Protein AF-A0A378LGI9-F1 (afdb_monomer_lite)

Radius of gyration: 16.99 Å; chains: 1; bounding box: 46×36×40 Å

Organism: NCBI:txid460

InterPro domains:
  IPR008775 Phytanoyl-CoA dioxygenase-like [PF05721] (29-64)

Sequence (95 aa):
MGSRVNHQLKTRQFEALNDVHIPDFVSENYCYTPLEVKAGDALLFHGNFVHCSPINNSSYSRKALSFQFIETLGVNYPKSNWLQPPNHVYIDLNR

Structure (mmCIF, N/CA/C/O backbone):
data_AF-A0A378LGI9-F1
#
_entry.id   AF-A0A378LGI9-F1
#
loop_
_atom_site.group_PDB
_atom_site.id
_atom_site.type_symbol
_atom_site.label_atom_id
_atom_site.label_alt_id
_atom_site.label_comp_id
_atom_site.label_asym_id
_atom_site.label_entity_id
_atom_site.label_seq_id
_atom_site.pdbx_PDB_ins_code
_atom_site.Cartn_x
_atom_site.Cartn_y
_atom_site.Cartn_z
_atom_site.occupancy
_atom_site.B_iso_or_equiv
_atom_site.auth_seq_id
_atom_site.auth_comp_id
_atom_site.auth_asym_id
_atom_site.auth_atom_id
_atom_site.pdbx_PDB_model_num
ATOM 1 N N . MET A 1 1 ? 5.256 6.180 11.804 1.00 58.91 1 MET A N 1
ATOM 2 C CA . MET A 1 1 ? 6.008 7.259 11.130 1.00 58.91 1 MET A CA 1
ATOM 3 C C . MET A 1 1 ? 5.049 8.404 10.864 1.00 58.91 1 MET A C 1
ATOM 5 O O . MET A 1 1 ? 3.993 8.177 10.288 1.00 58.91 1 MET A O 1
ATOM 9 N N . GLY A 1 2 ? 5.351 9.590 11.372 1.00 59.91 2 GLY A N 1
ATOM 10 C CA . GLY A 1 2 ? 4.560 10.797 11.169 1.00 59.91 2 GLY A CA 1
ATOM 11 C C . GLY A 1 2 ? 5.095 11.489 9.935 1.00 59.91 2 GLY A C 1
ATOM 12 O O . GLY A 1 2 ? 6.304 11.536 9.741 1.00 59.91 2 GLY A O 1
ATOM 13 N N . SER A 1 3 ? 4.220 11.978 9.067 1.00 64.69 3 SER A N 1
ATOM 14 C CA . SER A 1 3 ? 4.650 12.678 7.864 1.00 64.69 3 SER A CA 1
ATOM 15 C C . SER A 1 3 ? 4.171 14.116 7.926 1.00 64.69 3 SER A C 1
ATOM 17 O O . SER A 1 3 ? 2.971 14.364 8.034 1.00 64.69 3 SER A O 1
ATOM 19 N N . ARG A 1 4 ? 5.111 15.058 7.876 1.00 67.31 4 ARG A N 1
ATOM 20 C CA . ARG A 1 4 ? 4.843 16.495 7.868 1.00 67.31 4 ARG A CA 1
ATOM 21 C C . ARG A 1 4 ? 5.301 17.068 6.539 1.00 67.31 4 ARG A C 1
ATOM 23 O O . ARG A 1 4 ? 6.428 16.847 6.105 1.00 67.31 4 ARG A O 1
ATOM 30 N N . VAL A 1 5 ? 4.414 17.790 5.866 1.00 70.88 5 VAL A N 1
ATOM 31 C CA . VAL A 1 5 ? 4.773 18.510 4.644 1.00 70.88 5 VAL A CA 1
ATOM 32 C C . VAL A 1 5 ? 5.348 19.857 5.056 1.00 70.88 5 VAL A C 1
ATOM 34 O O . VAL A 1 5 ? 4.663 20.673 5.667 1.00 70.88 5 VAL A O 1
ATOM 37 N N . ASN A 1 6 ? 6.611 20.099 4.721 1.00 76.38 6 ASN A N 1
ATOM 38 C CA . ASN A 1 6 ? 7.195 21.421 4.832 1.00 76.38 6 ASN A CA 1
ATOM 39 C C . ASN A 1 6 ? 6.722 22.253 3.633 1.00 76.38 6 ASN A C 1
ATOM 41 O O . ASN A 1 6 ? 7.209 22.092 2.514 1.00 76.38 6 ASN A O 1
ATOM 45 N N . HIS A 1 7 ? 5.752 23.138 3.862 1.00 74.88 7 HIS A N 1
ATOM 46 C CA . HIS A 1 7 ? 5.147 23.949 2.803 1.00 74.88 7 HIS A CA 1
ATOM 47 C C . HIS A 1 7 ? 6.111 24.966 2.172 1.00 74.88 7 HIS A C 1
ATOM 49 O O . HIS A 1 7 ? 5.914 25.336 1.017 1.00 74.88 7 HIS A O 1
ATOM 55 N N . GLN A 1 8 ? 7.158 25.391 2.887 1.00 80.75 8 GLN A N 1
ATOM 56 C CA . GLN A 1 8 ? 8.160 26.321 2.356 1.00 80.75 8 GLN A CA 1
ATOM 57 C C . GLN A 1 8 ? 9.141 25.611 1.421 1.00 80.75 8 GLN A C 1
ATOM 59 O O . GLN A 1 8 ? 9.417 26.090 0.325 1.00 80.75 8 GLN A O 1
ATOM 64 N N . LEU A 1 9 ? 9.627 24.439 1.831 1.00 80.81 9 LEU A N 1
ATOM 65 C CA . LEU A 1 9 ? 10.599 23.654 1.068 1.00 80.81 9 LEU A CA 1
ATOM 66 C C . LEU A 1 9 ? 9.944 22.728 0.036 1.00 80.81 9 LEU A C 1
ATOM 68 O O . LEU A 1 9 ? 10.641 22.139 -0.785 1.00 80.81 9 LEU A O 1
ATOM 72 N N . LYS A 1 10 ? 8.614 22.575 0.080 1.00 77.38 10 LYS A N 1
ATOM 73 C CA . LYS A 1 10 ? 7.849 21.584 -0.698 1.00 77.38 10 LYS A CA 1
ATOM 74 C C . LYS A 1 10 ? 8.389 20.158 -0.531 1.00 77.38 10 LYS A C 1
ATOM 76 O O . LYS A 1 10 ? 8.247 19.322 -1.420 1.00 77.38 10 LYS A O 1
ATOM 81 N N . THR A 1 11 ? 8.991 19.873 0.619 1.00 66.00 11 THR A N 1
ATOM 82 C CA . THR A 1 11 ? 9.524 18.557 0.966 1.00 66.00 11 THR A CA 1
ATOM 83 C C . THR A 1 11 ? 8.637 17.890 2.004 1.00 66.00 11 THR A C 1
ATOM 85 O O . THR A 1 11 ? 8.006 18.541 2.838 1.00 66.00 11 THR A O 1
ATOM 88 N N . ARG A 1 12 ? 8.566 16.562 1.951 1.00 66.06 12 ARG A N 1
ATOM 89 C CA . ARG A 1 12 ? 7.887 15.759 2.963 1.00 66.06 12 ARG A CA 1
ATOM 90 C C . ARG A 1 12 ? 8.938 15.276 3.954 1.00 66.06 12 ARG A C 1
ATOM 92 O O . ARG A 1 12 ? 9.854 14.554 3.578 1.00 66.06 12 ARG A O 1
ATOM 99 N N . GLN A 1 13 ? 8.814 15.712 5.197 1.00 70.88 13 GLN A N 1
ATOM 100 C CA . GLN A 1 13 ? 9.641 15.263 6.305 1.00 70.88 13 GLN A CA 1
ATOM 101 C C . GLN A 1 13 ? 8.930 14.116 7.015 1.00 70.88 13 GLN A C 1
ATOM 103 O O . GLN A 1 13 ? 7.700 14.103 7.136 1.00 70.88 13 GLN A O 1
ATOM 108 N N . PHE A 1 14 ? 9.707 13.140 7.463 1.00 69.31 14 PHE A N 1
ATOM 109 C CA . PHE A 1 14 ? 9.195 12.009 8.211 1.00 69.31 14 PHE A CA 1
ATOM 110 C C . PHE A 1 14 ? 9.838 11.984 9.589 1.00 69.31 14 PHE A C 1
ATOM 112 O O . PHE A 1 14 ? 11.056 12.059 9.711 1.00 69.31 14 PHE A O 1
ATOM 119 N N . GLU A 1 15 ? 9.005 11.873 10.613 1.00 68.38 15 GLU A N 1
ATOM 120 C CA . GLU A 1 15 ? 9.428 11.739 12.000 1.00 68.38 15 GLU A CA 1
ATOM 121 C C . GLU A 1 15 ? 9.134 10.306 12.454 1.00 68.38 15 GLU A C 1
ATOM 123 O O . GLU A 1 15 ? 8.044 9.755 12.219 1.00 68.38 15 GLU A O 1
ATOM 128 N N . ALA A 1 16 ? 10.115 9.676 13.096 1.00 67.44 16 ALA A N 1
ATOM 129 C CA . ALA A 1 16 ? 9.878 8.441 13.822 1.00 67.44 16 ALA A CA 1
ATOM 130 C C . ALA A 1 16 ? 8.913 8.758 14.971 1.00 67.44 16 ALA A C 1
ATOM 132 O O . ALA A 1 16 ? 9.196 9.600 15.814 1.00 67.44 16 ALA A O 1
ATOM 133 N N . LEU A 1 17 ? 7.735 8.129 14.957 1.00 67.62 17 LEU A N 1
ATOM 134 C CA . LEU A 1 17 ? 6.747 8.307 16.029 1.00 67.62 17 LEU A CA 1
ATOM 135 C C . LEU A 1 17 ? 6.964 7.318 17.174 1.00 67.62 17 LEU A C 1
ATOM 137 O O . LEU A 1 17 ? 6.538 7.595 18.285 1.00 67.62 17 LEU A O 1
ATOM 141 N N . ASN A 1 18 ? 7.611 6.188 16.882 1.00 71.88 18 ASN A N 1
ATOM 142 C CA . ASN A 1 18 ? 7.839 5.072 17.793 1.00 71.88 18 ASN A CA 1
ATOM 143 C C . ASN A 1 18 ? 9.247 4.510 17.540 1.00 71.88 18 ASN A C 1
ATOM 145 O O . ASN A 1 18 ? 9.779 4.691 16.441 1.00 71.88 18 ASN A O 1
ATOM 149 N N . ASP A 1 19 ? 9.762 3.713 18.476 1.00 79.44 19 ASP A N 1
ATOM 150 C CA . ASP A 1 19 ? 11.062 3.017 18.392 1.00 79.44 19 ASP A CA 1
ATOM 151 C C . ASP A 1 19 ? 11.078 1.827 17.407 1.00 79.44 19 ASP A C 1
ATOM 153 O O . ASP A 1 19 ? 11.897 0.914 17.505 1.00 79.44 19 ASP A O 1
ATOM 157 N N . VAL A 1 20 ? 10.145 1.799 16.451 1.00 80.56 20 VAL A N 1
ATOM 158 C CA . VAL A 1 20 ? 10.073 0.742 15.439 1.00 80.56 20 VAL A CA 1
ATOM 159 C C . VAL A 1 20 ? 11.127 1.015 14.374 1.00 80.56 20 VAL A C 1
ATOM 161 O O . VAL A 1 20 ? 11.018 1.984 13.621 1.00 80.56 20 VAL A O 1
ATOM 164 N N . HIS A 1 21 ? 12.120 0.133 14.286 1.00 85.31 21 HIS A N 1
ATOM 165 C CA . HIS A 1 21 ? 13.074 0.131 13.186 1.00 85.31 21 HIS A CA 1
ATOM 166 C C . HIS A 1 21 ? 12.381 -0.318 11.890 1.00 85.31 21 HIS A C 1
ATOM 168 O O . HIS A 1 21 ? 11.816 -1.410 11.818 1.00 85.31 21 HIS A O 1
ATOM 174 N N . ILE A 1 22 ? 12.411 0.548 10.876 1.00 85.38 22 ILE A N 1
ATOM 175 C CA . ILE A 1 22 ? 11.924 0.266 9.523 1.00 85.38 22 ILE A CA 1
ATOM 176 C C . ILE A 1 22 ? 13.165 0.177 8.628 1.00 85.38 22 ILE A C 1
ATOM 178 O O . ILE A 1 22 ? 13.862 1.190 8.532 1.00 85.38 22 ILE A O 1
ATOM 182 N N . PRO A 1 23 ? 13.443 -0.976 7.989 1.00 88.75 23 PRO A N 1
ATOM 183 C CA . PRO A 1 23 ? 14.637 -1.137 7.162 1.00 88.75 23 PRO A CA 1
ATOM 184 C C . PRO A 1 23 ? 14.650 -0.144 5.997 1.00 88.75 23 PRO A C 1
ATOM 186 O O . PRO A 1 23 ? 13.627 0.040 5.327 1.00 88.75 23 PRO A O 1
ATOM 189 N N . ASP A 1 24 ? 15.786 0.487 5.722 1.00 87.38 24 ASP A N 1
ATOM 190 C CA . ASP A 1 24 ? 15.895 1.396 4.582 1.00 87.38 24 ASP A CA 1
ATOM 191 C C . ASP A 1 24 ? 15.834 0.611 3.265 1.00 87.38 24 ASP A C 1
ATOM 193 O O . ASP A 1 24 ? 16.547 -0.369 3.065 1.00 87.38 24 ASP A O 1
ATOM 197 N N . PHE A 1 25 ? 14.980 1.030 2.332 1.00 86.94 25 PHE A N 1
ATOM 198 C CA . PHE A 1 25 ? 14.806 0.273 1.093 1.00 86.94 25 PHE A CA 1
ATOM 199 C C . PHE A 1 25 ? 16.063 0.270 0.207 1.00 86.94 25 PHE A C 1
ATOM 201 O O . PHE A 1 25 ? 16.251 -0.665 -0.564 1.00 86.94 25 PHE A O 1
ATOM 208 N N . VAL A 1 26 ? 16.920 1.293 0.267 1.00 88.00 26 VAL A N 1
ATOM 209 C CA . VAL A 1 26 ? 18.112 1.386 -0.588 1.00 88.00 26 VAL A CA 1
ATOM 210 C C . VAL A 1 26 ? 19.245 0.531 -0.026 1.00 88.00 26 VAL A C 1
ATOM 212 O O . VAL A 1 26 ? 19.847 -0.235 -0.777 1.00 88.00 26 VAL A O 1
ATOM 215 N N . SER A 1 27 ? 19.532 0.631 1.275 1.00 93.44 27 SER A N 1
ATOM 216 C CA . SER A 1 27 ? 20.631 -0.114 1.908 1.00 93.44 27 SER A CA 1
ATOM 217 C C . SER A 1 27 ? 20.241 -1.498 2.429 1.00 93.44 27 SER A C 1
ATOM 219 O O . SER A 1 27 ? 21.105 -2.360 2.565 1.00 93.44 27 SER A O 1
ATOM 221 N N . GLU A 1 28 ? 18.959 -1.732 2.714 1.00 93.44 28 GLU A N 1
ATOM 222 C CA . GLU A 1 28 ? 18.452 -2.941 3.378 1.00 93.44 28 GLU A CA 1
ATOM 223 C C . GLU A 1 28 ? 17.333 -3.623 2.578 1.00 93.44 28 GLU A C 1
ATOM 225 O O . GLU A 1 28 ? 16.420 -4.235 3.136 1.00 93.44 28 GLU A O 1
ATOM 230 N N . ASN A 1 29 ? 17.401 -3.562 1.242 1.00 91.75 29 ASN A N 1
ATOM 231 C CA . ASN A 1 29 ? 16.410 -4.201 0.367 1.00 91.75 29 ASN A CA 1
ATOM 232 C C . ASN A 1 29 ? 16.246 -5.714 0.617 1.00 91.75 29 ASN A C 1
ATOM 234 O O . ASN A 1 29 ? 15.178 -6.261 0.357 1.00 91.75 29 ASN A O 1
ATOM 238 N N . TYR A 1 30 ? 17.270 -6.376 1.162 1.00 94.25 30 TYR A N 1
ATOM 239 C CA . TYR A 1 30 ? 17.281 -7.802 1.477 1.00 94.25 30 TYR A CA 1
ATOM 240 C C . TYR A 1 30 ? 16.292 -8.175 2.592 1.00 94.25 30 TYR A C 1
ATOM 242 O O . TYR A 1 30 ? 15.924 -9.340 2.717 1.00 94.25 30 TYR A O 1
ATOM 250 N N . CYS A 1 31 ? 15.824 -7.196 3.375 1.00 94.06 31 CYS A N 1
ATOM 251 C CA . CYS A 1 31 ? 14.758 -7.370 4.361 1.00 94.06 31 CYS A CA 1
ATOM 252 C C . CYS A 1 31 ? 13.358 -7.447 3.725 1.00 94.06 31 CYS A C 1
ATOM 254 O O . CYS A 1 31 ? 12.381 -7.710 4.427 1.00 94.06 31 CYS A O 1
ATOM 256 N N . TYR A 1 32 ? 13.235 -7.204 2.417 1.00 94.00 32 TYR A N 1
ATOM 257 C CA . TYR A 1 32 ? 11.962 -7.127 1.707 1.00 94.00 32 TYR A CA 1
ATOM 258 C C . TYR A 1 32 ? 11.801 -8.267 0.698 1.00 94.00 32 TYR A C 1
ATOM 260 O O . TYR A 1 32 ? 12.734 -8.654 0.002 1.00 94.00 32 TYR A O 1
ATOM 268 N N . THR A 1 33 ? 10.572 -8.774 0.576 1.00 95.38 33 THR A N 1
ATOM 269 C CA . THR A 1 33 ? 10.188 -9.748 -0.457 1.00 95.38 33 THR A CA 1
ATOM 270 C C . THR A 1 33 ? 9.244 -9.085 -1.466 1.00 95.38 33 THR A C 1
ATOM 272 O O . THR A 1 33 ? 8.216 -8.545 -1.048 1.00 95.38 33 THR A O 1
ATOM 275 N N . PRO A 1 34 ? 9.553 -9.100 -2.778 1.00 94.81 34 PRO A N 1
ATOM 276 C CA . PRO A 1 34 ? 8.657 -8.572 -3.804 1.00 94.81 34 PRO A CA 1
ATOM 277 C C . PRO A 1 34 ? 7.340 -9.355 -3.880 1.00 94.81 34 PRO A C 1
ATOM 279 O O . PRO A 1 34 ? 7.342 -10.583 -3.901 1.00 94.81 34 PRO A O 1
ATOM 282 N N . LEU A 1 35 ? 6.219 -8.635 -3.973 1.00 94.88 35 LEU A N 1
ATOM 283 C CA . LEU A 1 35 ? 4.886 -9.208 -4.183 1.00 94.88 35 LEU A CA 1
ATOM 284 C C . LEU A 1 35 ? 4.370 -8.799 -5.567 1.00 94.88 35 LEU A C 1
ATOM 286 O O . LEU A 1 35 ? 3.730 -7.758 -5.724 1.00 94.88 35 LEU A O 1
ATOM 290 N N . GLU A 1 36 ? 4.699 -9.595 -6.581 1.00 94.62 36 GLU A N 1
ATOM 291 C CA . GLU A 1 36 ? 4.245 -9.373 -7.955 1.00 94.62 36 GLU A CA 1
ATOM 292 C C . GLU A 1 36 ? 2.835 -9.925 -8.163 1.00 94.62 36 GLU A C 1
ATOM 294 O O . GLU A 1 36 ? 2.510 -11.029 -7.730 1.00 94.62 36 GLU A O 1
ATOM 299 N N . VAL A 1 37 ? 1.995 -9.145 -8.839 1.00 95.62 37 VAL A N 1
ATOM 300 C CA . VAL A 1 37 ? 0.581 -9.460 -9.058 1.00 95.62 37 VAL A CA 1
ATOM 301 C C . VAL A 1 37 ? 0.149 -9.063 -10.464 1.00 95.62 37 VAL A C 1
ATOM 303 O O . VAL A 1 37 ? 0.765 -8.199 -11.098 1.00 95.62 37 VAL A O 1
ATOM 306 N N . LYS A 1 38 ? -0.923 -9.678 -10.962 1.00 96.31 38 LYS A N 1
ATOM 307 C CA . LYS A 1 38 ? -1.545 -9.327 -12.241 1.00 96.31 38 LYS A CA 1
ATOM 308 C C . LYS A 1 38 ? -2.670 -8.312 -12.039 1.00 96.31 38 LYS A C 1
ATOM 310 O O . LYS A 1 38 ? -3.173 -8.100 -10.939 1.00 96.31 38 LYS A O 1
ATOM 315 N N . ALA A 1 39 ? -3.080 -7.665 -13.129 1.00 95.69 39 ALA A N 1
ATOM 316 C CA . ALA A 1 39 ? -4.241 -6.784 -13.101 1.00 95.69 39 ALA A CA 1
ATOM 317 C C . ALA A 1 39 ? -5.496 -7.574 -12.687 1.00 95.69 39 ALA A C 1
ATOM 319 O O . ALA A 1 39 ? -5.827 -8.573 -13.320 1.00 95.69 39 ALA A O 1
ATOM 320 N N . GLY A 1 40 ? -6.181 -7.100 -11.645 1.00 96.06 40 GLY A N 1
ATOM 321 C CA . GLY A 1 40 ? -7.358 -7.754 -11.064 1.00 96.06 40 GLY A CA 1
ATOM 322 C C . GLY A 1 40 ? -7.080 -8.503 -9.759 1.00 96.06 40 GLY A C 1
ATOM 323 O O . GLY A 1 40 ? -8.020 -8.739 -9.005 1.00 96.06 40 GLY A O 1
ATOM 324 N N . ASP A 1 41 ? -5.818 -8.805 -9.452 1.00 97.12 41 ASP A N 1
ATOM 325 C CA . ASP A 1 41 ? -5.443 -9.383 -8.162 1.00 97.12 41 ASP A CA 1
ATOM 326 C C . ASP A 1 41 ? -5.547 -8.336 -7.041 1.00 97.12 41 ASP A C 1
ATOM 328 O O . ASP A 1 41 ? -5.400 -7.128 -7.262 1.00 97.12 41 ASP A O 1
ATOM 332 N N . ALA A 1 42 ? -5.757 -8.811 -5.813 1.00 95.69 42 ALA A N 1
ATOM 333 C CA . ALA A 1 42 ? -5.816 -7.981 -4.618 1.00 95.69 42 ALA A CA 1
ATOM 334 C C . ALA A 1 42 ? -4.819 -8.471 -3.563 1.00 95.69 42 ALA A C 1
ATOM 336 O O . ALA A 1 42 ? -4.665 -9.670 -3.339 1.00 95.69 42 ALA A O 1
ATOM 337 N N . LEU A 1 43 ? -4.177 -7.521 -2.885 1.00 95.19 43 LEU A N 1
ATOM 338 C CA . LEU A 1 43 ? -3.342 -7.775 -1.715 1.00 95.19 43 LEU A CA 1
ATOM 339 C C . LEU A 1 43 ? -4.061 -7.248 -0.476 1.00 95.19 43 LEU A C 1
ATOM 341 O O . LEU A 1 43 ? -4.544 -6.115 -0.474 1.00 95.19 43 LEU A O 1
ATOM 345 N N . LEU A 1 44 ? -4.110 -8.063 0.577 1.00 95.44 44 LEU A N 1
ATOM 346 C CA . LEU A 1 44 ? -4.654 -7.675 1.873 1.00 95.44 44 LEU A CA 1
ATOM 347 C C . LEU A 1 44 ? -3.523 -7.622 2.896 1.00 95.44 44 LEU A C 1
ATOM 349 O O . LEU A 1 44 ? -2.838 -8.616 3.131 1.00 95.44 44 LEU A O 1
ATOM 353 N N . PHE A 1 45 ? -3.344 -6.457 3.511 1.00 95.19 45 PHE A N 1
ATOM 354 C CA . PHE A 1 45 ? -2.316 -6.233 4.518 1.00 95.19 45 PHE A CA 1
ATOM 355 C C . PHE A 1 45 ? -2.937 -5.989 5.886 1.00 95.19 45 PHE A C 1
ATOM 357 O O . PHE A 1 45 ? -3.929 -5.273 6.020 1.00 95.19 45 PHE A O 1
ATOM 364 N N . HIS A 1 46 ? -2.305 -6.545 6.918 1.00 93.38 46 HIS A N 1
ATOM 365 C CA . HIS A 1 46 ? -2.574 -6.141 8.291 1.00 93.38 46 HIS A CA 1
ATOM 366 C C . HIS A 1 46 ? -2.117 -4.686 8.509 1.00 93.38 46 HIS A C 1
ATOM 368 O O . HIS A 1 46 ? -1.118 -4.262 7.928 1.00 93.38 46 HIS A O 1
ATOM 374 N N . GLY A 1 47 ? -2.788 -3.927 9.384 1.00 88.81 47 GLY A N 1
ATOM 375 C CA . GLY A 1 47 ? -2.501 -2.497 9.600 1.00 88.81 47 GLY A CA 1
ATOM 376 C C . GLY A 1 47 ? -1.068 -2.180 10.058 1.00 88.81 47 GLY A C 1
ATOM 377 O O . GLY A 1 47 ? -0.570 -1.086 9.811 1.00 88.81 47 GLY A O 1
ATOM 378 N N . ASN A 1 48 ? -0.387 -3.158 10.661 1.00 87.94 48 ASN A N 1
ATOM 379 C CA . ASN A 1 48 ? 1.008 -3.045 11.109 1.00 87.94 48 ASN A CA 1
ATOM 380 C C . ASN A 1 48 ? 2.019 -3.698 10.149 1.00 87.94 48 ASN A C 1
ATOM 382 O O . ASN A 1 48 ? 3.193 -3.819 10.491 1.00 87.94 48 ASN A O 1
ATOM 386 N N . PHE A 1 49 ? 1.584 -4.180 8.984 1.00 90.62 49 PHE A N 1
ATOM 387 C CA . PHE A 1 49 ? 2.475 -4.820 8.022 1.00 90.62 49 PHE A CA 1
ATOM 388 C C . PHE A 1 49 ? 3.399 -3.779 7.379 1.00 90.62 49 PHE A C 1
ATOM 390 O O . PHE A 1 49 ? 2.932 -2.829 6.744 1.00 90.62 49 PHE A O 1
ATOM 397 N N . VAL A 1 50 ? 4.713 -3.954 7.534 1.00 89.31 50 VAL A N 1
ATOM 398 C CA . VAL A 1 50 ? 5.712 -3.071 6.922 1.00 89.31 50 VAL A CA 1
ATOM 399 C C . VAL A 1 50 ? 5.762 -3.355 5.425 1.00 89.31 50 VAL A C 1
ATOM 401 O O . VAL A 1 50 ? 6.062 -4.466 5.001 1.00 89.31 50 VAL A O 1
ATOM 404 N N . HIS A 1 51 ? 5.461 -2.340 4.622 1.00 91.31 51 HIS A N 1
ATOM 405 C CA . HIS A 1 51 ? 5.462 -2.434 3.170 1.00 91.31 51 HIS A CA 1
ATOM 406 C C . HIS A 1 51 ? 5.969 -1.132 2.557 1.00 91.31 51 HIS A C 1
ATOM 408 O O . HIS A 1 51 ? 5.823 -0.049 3.125 1.00 91.31 51 HIS A O 1
ATOM 414 N N . CYS A 1 52 ? 6.553 -1.238 1.370 1.00 90.69 52 CYS A N 1
ATOM 415 C CA . CYS A 1 52 ? 6.967 -0.096 0.573 1.00 90.69 52 CYS A CA 1
ATOM 416 C C . CYS A 1 52 ? 6.794 -0.413 -0.915 1.00 90.69 52 CYS A C 1
ATOM 418 O O . CYS A 1 52 ? 6.620 -1.566 -1.311 1.00 90.69 52 CYS A O 1
ATOM 420 N N . SER A 1 53 ? 6.826 0.625 -1.748 1.00 91.44 53 SER A N 1
ATOM 421 C CA . SER A 1 53 ? 6.826 0.461 -3.197 1.00 91.44 53 SER A CA 1
ATOM 422 C C . SER A 1 53 ? 7.955 1.301 -3.795 1.00 91.44 53 SER A C 1
ATOM 424 O O . SER A 1 53 ? 7.917 2.526 -3.633 1.00 91.44 53 SER A O 1
ATOM 426 N N . PRO A 1 54 ? 8.933 0.699 -4.491 1.00 90.00 54 PRO A N 1
ATOM 427 C CA . PRO A 1 54 ? 10.001 1.456 -5.125 1.00 90.00 54 PRO A CA 1
ATOM 428 C C . PRO A 1 54 ? 9.479 2.332 -6.261 1.00 90.00 54 PRO A C 1
ATOM 430 O O . PRO A 1 54 ? 8.371 2.124 -6.787 1.00 90.00 54 PRO A O 1
ATOM 433 N N . ILE A 1 55 ? 10.324 3.291 -6.649 1.00 90.19 55 ILE A N 1
ATOM 434 C CA . ILE A 1 55 ? 10.115 4.132 -7.824 1.00 90.19 55 ILE A CA 1
ATOM 435 C C . ILE A 1 55 ? 9.900 3.261 -9.066 1.00 90.19 55 ILE A C 1
ATOM 437 O O . ILE A 1 55 ? 10.577 2.255 -9.281 1.00 90.19 55 ILE A O 1
ATOM 441 N N . ASN A 1 56 ? 8.914 3.635 -9.875 1.00 93.62 56 ASN A N 1
ATOM 442 C CA . ASN A 1 56 ? 8.647 2.963 -11.135 1.00 93.62 56 ASN A CA 1
ATOM 443 C C . ASN A 1 56 ? 9.574 3.528 -12.218 1.00 93.62 56 ASN A C 1
ATOM 445 O O . ASN A 1 56 ? 9.361 4.645 -12.677 1.00 93.62 56 ASN A O 1
ATOM 449 N N . ASN A 1 57 ? 10.571 2.741 -12.623 1.00 93.94 57 ASN A N 1
ATOM 450 C CA . ASN A 1 57 ? 11.528 3.104 -13.676 1.00 93.94 57 ASN A CA 1
ATOM 451 C C . ASN A 1 57 ? 11.080 2.669 -15.084 1.00 93.94 57 ASN A C 1
ATOM 453 O O . ASN A 1 57 ? 11.829 2.830 -16.044 1.00 93.94 57 ASN A O 1
ATOM 457 N N . SER A 1 58 ? 9.891 2.074 -15.219 1.00 95.19 58 SER A N 1
ATOM 458 C CA . SER A 1 58 ? 9.356 1.664 -16.519 1.00 95.19 58 SER A CA 1
ATOM 459 C C . SER A 1 58 ? 8.617 2.806 -17.224 1.00 95.19 58 SER A C 1
ATOM 461 O O . SER A 1 58 ? 8.222 3.795 -16.607 1.00 95.19 58 SER A O 1
ATOM 463 N N . SER A 1 59 ? 8.365 2.640 -18.523 1.00 97.00 59 SER A N 1
ATOM 464 C CA . SER A 1 59 ? 7.521 3.543 -19.315 1.00 97.00 59 SER A CA 1
ATOM 465 C C . SER A 1 59 ? 6.014 3.325 -19.109 1.00 97.00 59 SER A C 1
ATOM 467 O O . SER A 1 59 ? 5.208 4.068 -19.669 1.00 97.00 59 SER A O 1
ATOM 469 N N . TYR A 1 60 ? 5.612 2.326 -18.316 1.00 95.88 60 TYR A N 1
ATOM 470 C CA . TYR A 1 60 ? 4.213 1.955 -18.106 1.00 95.88 60 TYR A CA 1
ATOM 471 C C . TYR A 1 60 ? 3.714 2.391 -16.727 1.00 95.88 60 TYR A C 1
ATOM 473 O O . TYR A 1 60 ? 4.424 2.313 -15.727 1.00 95.88 60 TYR A O 1
ATOM 481 N N . SER A 1 61 ? 2.452 2.815 -16.639 1.00 94.56 61 SER A N 1
ATOM 482 C CA . SER A 1 61 ? 1.834 3.173 -15.357 1.00 94.56 61 SER A CA 1
ATOM 483 C C . SER A 1 61 ? 1.523 1.935 -14.506 1.00 94.56 61 SER A C 1
ATOM 485 O O . SER A 1 61 ? 0.874 1.013 -14.997 1.00 94.56 61 SER A O 1
ATOM 487 N N . ARG A 1 62 ? 1.857 1.963 -13.210 1.00 94.19 62 ARG A N 1
ATOM 488 C CA . ARG A 1 62 ? 1.454 0.953 -12.211 1.00 94.19 62 ARG A CA 1
ATOM 489 C C . ARG A 1 62 ? 0.238 1.448 -11.418 1.00 94.19 62 ARG A C 1
ATOM 491 O O . ARG A 1 62 ? 0.379 1.942 -10.303 1.00 94.19 62 ARG A O 1
ATOM 498 N N . LYS A 1 63 ? -0.947 1.401 -12.035 1.00 95.12 63 LYS A N 1
ATOM 499 C CA . LYS A 1 63 ? -2.205 1.857 -11.415 1.00 95.12 63 LYS A CA 1
ATOM 500 C C . LYS A 1 63 ? -2.672 0.848 -10.364 1.00 95.12 63 LYS A C 1
ATOM 502 O O . LYS A 1 63 ? -2.661 -0.349 -10.630 1.00 95.12 63 LYS A O 1
ATOM 507 N N . ALA A 1 64 ? -3.111 1.338 -9.210 1.00 95.00 64 ALA A N 1
ATOM 508 C CA . ALA A 1 64 ? -3.673 0.528 -8.135 1.00 95.00 64 ALA A CA 1
ATOM 509 C C . ALA A 1 64 ? -4.799 1.298 -7.436 1.00 95.00 64 ALA A C 1
ATOM 511 O O . ALA A 1 64 ? -4.781 2.530 -7.404 1.00 95.00 64 ALA A O 1
ATOM 512 N N . LEU A 1 65 ? -5.757 0.563 -6.874 1.00 95.00 65 LEU A N 1
ATOM 513 C CA . LEU A 1 65 ? -6.810 1.095 -6.014 1.00 95.00 65 LEU A CA 1
ATOM 514 C C . LEU A 1 65 ? -6.595 0.539 -4.608 1.00 95.00 65 LEU A C 1
ATOM 516 O O . LEU A 1 65 ? -6.416 -0.667 -4.452 1.00 95.00 65 LEU A O 1
ATOM 520 N N . SER A 1 66 ? -6.583 1.408 -3.600 1.00 93.19 66 SER A N 1
ATOM 521 C CA . SER A 1 66 ? -6.407 1.004 -2.207 1.00 93.19 66 SER A CA 1
ATOM 522 C C . SER A 1 66 ? -7.608 1.422 -1.371 1.00 93.19 66 SER A C 1
ATOM 524 O O . SER A 1 66 ? -8.102 2.543 -1.470 1.00 93.19 66 SER A O 1
ATOM 526 N N . PHE A 1 67 ? -8.051 0.503 -0.520 1.00 91.50 67 PHE A N 1
ATOM 527 C CA . PHE A 1 67 ? -9.066 0.744 0.494 1.00 91.50 67 PHE A CA 1
ATOM 528 C C . PHE A 1 67 ? -8.447 0.498 1.865 1.00 91.50 67 PHE A C 1
ATOM 530 O O . PHE A 1 67 ? -7.592 -0.377 2.020 1.00 91.50 67 PHE A O 1
ATOM 537 N N . GLN A 1 68 ? -8.848 1.288 2.854 1.00 89.69 68 GLN A N 1
ATOM 538 C CA . GLN A 1 68 ? -8.462 1.084 4.243 1.00 89.69 68 GLN A CA 1
ATOM 539 C C . GLN A 1 68 ? -9.729 0.811 5.037 1.00 89.69 68 GLN A C 1
ATOM 541 O O . GLN A 1 68 ? -10.638 1.639 5.066 1.00 89.69 68 GLN A O 1
ATOM 546 N N . PHE A 1 69 ? -9.776 -0.356 5.668 1.00 88.56 69 PHE A N 1
ATOM 547 C CA . PHE A 1 69 ? -10.884 -0.768 6.518 1.00 88.56 69 PHE A CA 1
ATOM 548 C C . PHE A 1 69 ? -10.474 -0.604 7.975 1.00 88.56 69 PHE A C 1
ATOM 550 O O . PHE A 1 69 ? -9.350 -0.941 8.353 1.00 88.56 69 PHE A O 1
ATOM 557 N N . ILE A 1 70 ? -11.383 -0.066 8.780 1.00 86.56 70 ILE A N 1
ATOM 558 C CA . ILE A 1 70 ? -11.214 0.072 10.223 1.00 86.56 70 ILE A CA 1
ATOM 559 C C . ILE A 1 70 ? -12.415 -0.565 10.910 1.00 86.56 70 ILE A C 1
ATOM 561 O O . ILE A 1 70 ? -13.542 -0.426 10.439 1.00 86.56 70 ILE A O 1
ATOM 565 N N . GLU A 1 71 ? -12.172 -1.252 12.023 1.00 86.00 71 GLU A N 1
ATOM 566 C CA . GLU A 1 71 ? -13.251 -1.612 12.938 1.00 86.00 71 GLU A CA 1
ATOM 567 C C . GLU A 1 71 ? -13.794 -0.327 13.575 1.00 86.00 71 GLU A C 1
ATOM 569 O O . GLU A 1 71 ? -13.041 0.614 13.842 1.00 86.00 71 GLU A O 1
ATOM 574 N N . THR A 1 72 ? -15.103 -0.275 13.793 1.00 82.44 72 THR A N 1
ATOM 575 C CA . THR A 1 72 ? -15.785 0.856 14.439 1.00 82.44 72 THR A CA 1
ATOM 576 C C . THR A 1 72 ? -16.652 0.419 15.616 1.00 82.44 72 THR A C 1
ATOM 578 O O . THR A 1 72 ? -16.967 1.234 16.483 1.00 82.44 72 THR A O 1
ATOM 581 N N . LEU A 1 73 ? -16.993 -0.867 15.708 1.00 85.69 73 LEU A N 1
ATOM 582 C CA . LEU A 1 73 ? -17.753 -1.432 16.805 1.00 85.69 73 LEU A CA 1
ATOM 583 C C . LEU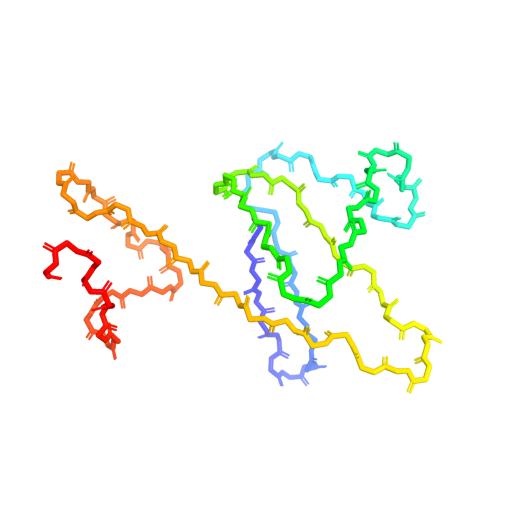 A 1 73 ? -16.850 -1.669 18.018 1.00 85.69 73 LEU A C 1
ATOM 585 O O . LEU A 1 73 ? -15.919 -2.468 17.986 1.00 85.69 73 LEU A O 1
ATOM 589 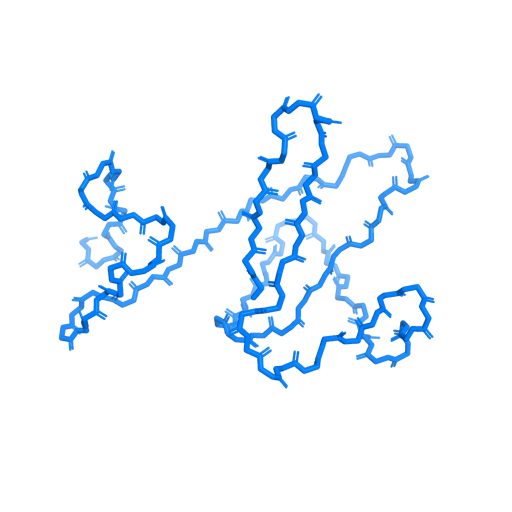N N . GLY A 1 74 ? -17.151 -0.980 19.120 1.00 85.94 74 GLY A N 1
ATOM 590 C CA . GLY A 1 74 ? -16.485 -1.209 20.406 1.00 85.94 74 GLY A CA 1
ATOM 591 C C . GLY A 1 74 ? -15.019 -0.770 20.460 1.00 85.94 74 GLY A C 1
ATOM 592 O O . GLY A 1 74 ? -14.314 -1.132 21.401 1.00 85.94 74 GLY A O 1
ATOM 593 N N . VAL A 1 75 ? -14.552 0.017 19.487 1.00 87.06 75 VAL A N 1
ATOM 594 C CA . VAL A 1 75 ? -13.167 0.497 19.428 1.00 87.06 75 VAL A CA 1
ATOM 595 C C . VAL A 1 75 ? -13.088 2.017 19.516 1.00 87.06 75 VAL A C 1
ATOM 597 O O . VAL A 1 75 ? -13.877 2.749 18.921 1.00 87.06 75 VAL A O 1
ATOM 600 N N . ASN A 1 76 ? -12.095 2.506 20.259 1.00 87.75 76 ASN A N 1
ATOM 601 C CA . ASN A 1 76 ? -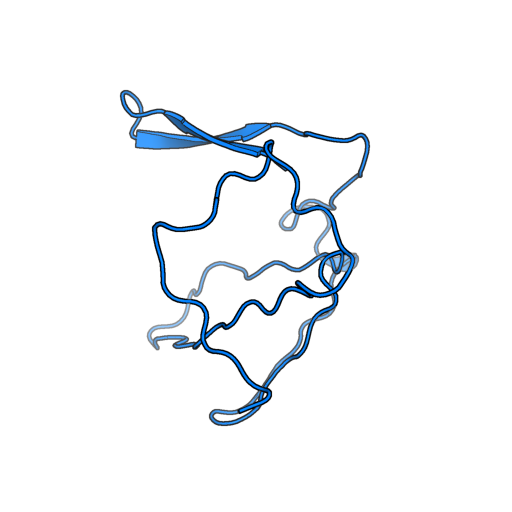11.821 3.933 20.378 1.00 87.75 76 ASN A CA 1
ATOM 602 C C . ASN A 1 76 ? -10.854 4.360 19.275 1.00 87.75 76 ASN A C 1
ATOM 604 O O . ASN A 1 76 ? -9.661 4.065 19.347 1.00 87.75 76 ASN A O 1
ATOM 608 N N . TYR A 1 77 ? -11.357 5.078 18.271 1.00 85.75 77 TYR A N 1
ATOM 609 C CA . TYR A 1 77 ? -10.514 5.633 17.218 1.00 85.75 77 TYR A CA 1
ATOM 610 C C . TYR A 1 77 ? -9.618 6.760 17.782 1.00 85.75 77 TYR A C 1
ATOM 612 O O . TYR A 1 77 ? -10.144 7.747 18.310 1.00 85.75 77 TYR A O 1
ATOM 620 N N . PRO A 1 78 ? -8.275 6.647 17.718 1.00 86.31 78 PRO A N 1
ATOM 621 C CA . PRO A 1 78 ? -7.384 7.618 18.3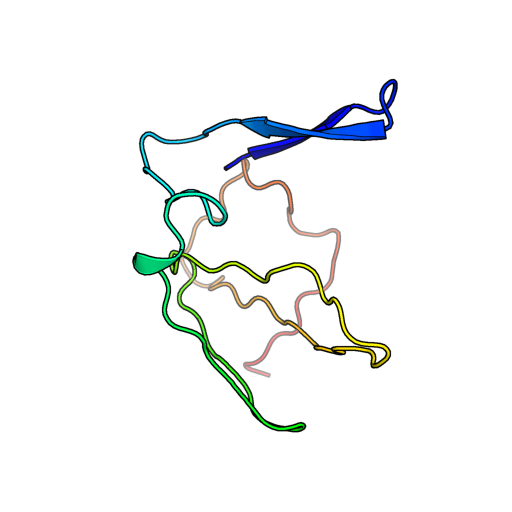48 1.00 86.31 78 PRO A CA 1
ATOM 622 C C . PRO A 1 78 ? -7.544 9.036 17.790 1.00 86.31 78 PRO A C 1
ATOM 624 O O . PRO A 1 78 ? -7.421 9.262 16.587 1.00 86.31 78 PRO A O 1
ATOM 627 N N . LYS A 1 79 ? -7.712 10.026 18.677 1.00 86.06 79 LYS A N 1
ATOM 628 C CA . LYS A 1 79 ? -7.771 11.460 18.312 1.00 86.06 79 LYS A CA 1
ATOM 629 C C . LYS A 1 79 ? -6.463 11.994 17.714 1.00 86.06 79 LYS A C 1
ATOM 631 O O . LYS A 1 79 ? -6.450 13.056 17.106 1.00 86.06 79 LYS A O 1
ATOM 636 N N . SER A 1 80 ? -5.364 11.271 17.915 1.00 83.00 80 SER A N 1
ATOM 637 C CA . SER A 1 80 ? -4.050 11.572 17.345 1.00 83.00 80 SER A CA 1
ATOM 638 C C . SER A 1 80 ? -3.920 11.167 15.875 1.00 83.00 80 SER A C 1
ATOM 640 O O . SER A 1 80 ? -2.964 11.585 15.221 1.00 83.00 80 SER A O 1
ATOM 642 N N . ASN A 1 81 ? -4.847 10.363 15.340 1.00 83.25 81 ASN A N 1
ATOM 643 C CA . ASN A 1 81 ? -4.824 9.998 13.930 1.00 83.25 81 ASN A CA 1
ATOM 644 C C . ASN A 1 81 ? -5.069 11.233 13.060 1.00 83.25 81 ASN A C 1
ATOM 646 O O . ASN A 1 81 ? -5.939 12.054 13.344 1.00 83.25 81 ASN A O 1
ATOM 650 N N . TRP A 1 82 ? -4.309 11.340 11.972 1.00 78.69 82 TRP A N 1
ATOM 651 C CA . TRP A 1 82 ? -4.393 12.465 11.039 1.00 78.69 82 TRP A CA 1
ATOM 652 C C . TRP A 1 82 ? -5.758 12.563 10.337 1.00 78.69 82 TRP A C 1
ATOM 654 O O . TRP A 1 82 ? -6.195 13.654 9.982 1.00 78.69 82 TRP A O 1
ATOM 664 N N . LEU A 1 83 ? -6.425 11.424 10.140 1.00 82.69 83 LEU A N 1
ATOM 665 C CA . LEU A 1 83 ? -7.776 11.321 9.602 1.00 82.69 83 LEU A CA 1
ATOM 666 C C . LEU A 1 83 ? -8.748 11.194 10.777 1.00 82.69 83 LEU A C 1
ATOM 668 O O . LEU A 1 83 ? -8.535 10.325 11.606 1.00 82.69 83 LEU A O 1
ATOM 672 N N . GLN A 1 84 ? -9.795 12.018 10.857 1.00 84.19 84 GLN A N 1
ATOM 673 C CA . GLN A 1 84 ? -10.827 11.943 11.904 1.00 84.19 84 GLN A CA 1
ATOM 674 C C . GLN A 1 84 ? -12.239 11.891 11.280 1.00 84.19 84 GLN A C 1
ATOM 676 O O . GLN A 1 84 ? -12.475 12.577 10.279 1.00 84.19 84 GLN A O 1
ATOM 681 N N . PRO A 1 85 ? -13.198 11.144 11.863 1.00 75.12 85 PRO A N 1
ATOM 682 C CA . PRO A 1 85 ? -14.630 11.294 11.560 1.00 75.12 85 PRO A CA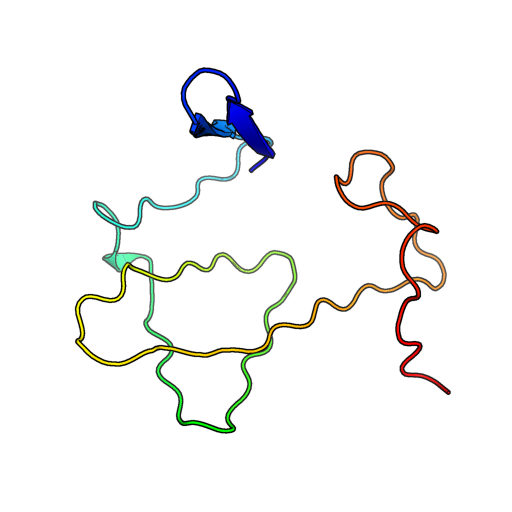 1
ATOM 683 C C . PRO A 1 85 ? -15.139 12.681 12.021 1.00 75.12 85 PRO A C 1
ATOM 685 O O . PRO A 1 85 ? -14.602 13.191 13.005 1.00 75.12 85 PRO A O 1
ATOM 688 N N . PRO A 1 86 ? -16.160 13.319 11.398 1.00 62.00 86 PRO A N 1
ATOM 689 C CA . PRO A 1 86 ? -17.147 12.792 10.450 1.00 62.00 86 PRO A CA 1
ATOM 690 C C . PRO A 1 86 ? -17.019 13.374 9.027 1.00 62.00 86 PRO A C 1
ATOM 692 O O . PRO A 1 86 ? -17.972 13.335 8.254 1.00 62.00 86 PRO A O 1
ATOM 695 N N . ASN A 1 87 ? -15.863 13.935 8.663 1.00 53.03 87 ASN A N 1
ATOM 696 C CA . ASN A 1 87 ? -15.737 14.699 7.416 1.00 53.03 87 ASN A CA 1
ATOM 697 C C . ASN A 1 87 ? -15.860 13.852 6.137 1.00 53.03 87 ASN A C 1
ATOM 699 O O . ASN A 1 87 ? -16.063 14.426 5.073 1.00 53.03 87 ASN A O 1
ATOM 703 N N . HIS A 1 88 ? -15.790 12.518 6.221 1.00 53.19 88 HIS A N 1
ATOM 704 C CA . HIS A 1 88 ? -15.920 11.612 5.081 1.00 53.19 88 HI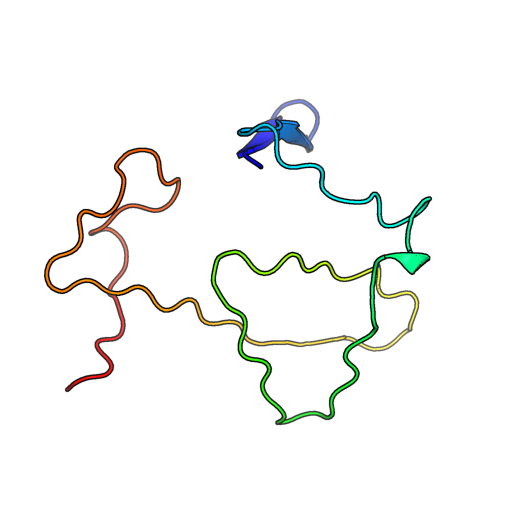S A CA 1
ATOM 705 C C . HIS A 1 88 ? -16.803 10.411 5.449 1.00 53.19 88 HIS A C 1
ATOM 707 O O . HIS A 1 88 ? -16.569 9.738 6.450 1.00 53.19 88 HIS A O 1
ATOM 713 N N . VAL A 1 89 ? -17.831 10.165 4.636 1.00 61.03 89 VAL A N 1
ATOM 714 C CA . VAL A 1 89 ? -18.740 9.015 4.733 1.00 61.03 89 VAL A CA 1
ATOM 715 C C . VAL A 1 89 ? -17.921 7.725 4.647 1.00 61.03 89 VAL A C 1
ATOM 717 O O . VAL A 1 89 ? -17.249 7.491 3.643 1.00 61.03 89 VAL A O 1
ATOM 720 N N . TYR A 1 90 ? -17.967 6.888 5.684 1.00 66.69 90 TYR A N 1
ATOM 721 C CA . TYR A 1 90 ? -17.459 5.522 5.579 1.00 66.69 90 TYR A CA 1
ATOM 722 C C . TYR A 1 90 ? -18.432 4.692 4.747 1.00 66.69 90 TYR A C 1
ATOM 724 O O . TYR A 1 90 ? -19.649 4.801 4.905 1.00 66.69 90 TYR A O 1
ATOM 732 N N . ILE A 1 91 ? -17.891 3.851 3.870 1.00 68.12 91 ILE A N 1
ATOM 733 C CA . ILE A 1 91 ? -18.677 2.795 3.240 1.00 68.12 91 ILE A CA 1
ATOM 734 C C . ILE A 1 91 ? -18.903 1.735 4.318 1.00 68.12 91 ILE A C 1
ATOM 736 O O . ILE A 1 91 ? -17.964 1.056 4.729 1.00 68.12 91 ILE A O 1
ATOM 740 N N . ASP A 1 92 ? -20.137 1.645 4.806 1.00 72.88 92 ASP A N 1
ATOM 741 C CA . ASP A 1 92 ? -20.571 0.571 5.694 1.00 72.88 92 ASP A CA 1
ATOM 742 C C . ASP A 1 92 ? -20.697 -0.714 4.869 1.00 72.88 92 ASP A C 1
ATOM 744 O O . ASP A 1 92 ? -21.534 -0.802 3.972 1.00 72.88 92 ASP A O 1
ATOM 748 N N . LEU A 1 93 ? -19.817 -1.678 5.136 1.00 70.38 93 LEU A N 1
ATOM 749 C CA . LEU A 1 93 ? -19.767 -2.951 4.416 1.00 70.38 93 LEU A CA 1
ATOM 750 C C . LEU A 1 93 ? -20.774 -3.985 4.933 1.00 70.38 93 LEU A C 1
ATOM 752 O O . LEU A 1 93 ? -20.901 -5.046 4.329 1.00 70.38 93 LEU A O 1
ATOM 756 N N . ASN A 1 94 ? -21.452 -3.708 6.049 1.00 68.62 94 ASN A N 1
ATOM 757 C CA . ASN A 1 94 ? -22.362 -4.653 6.696 1.00 68.62 94 ASN A CA 1
ATOM 758 C C . ASN A 1 94 ? -23.844 -4.354 6.408 1.00 68.62 94 ASN A C 1
ATOM 760 O O . ASN A 1 94 ? -24.716 -4.918 7.071 1.00 68.62 94 ASN A O 1
ATOM 764 N N . ARG A 1 95 ? -24.131 -3.457 5.458 1.00 55.59 95 ARG A N 1
ATOM 765 C CA . ARG A 1 95 ? -25.486 -3.170 4.970 1.00 55.59 95 ARG A CA 1
ATOM 766 C C . ARG A 1 95 ? -25.817 -3.927 3.697 1.00 55.59 95 ARG A C 1
ATOM 768 O O . ARG A 1 95 ? -24.919 -4.049 2.838 1.00 55.59 95 ARG A O 1
#

Foldseek 3Di:
DDWDQPPVVRDIDDDDPDPDDQDDCVPPVVVDDDDDDDPPDDDDDDPPDRDDDDDDPDPDDPDDDDDDDDDDPPDDDDPPDPDDPDPDDDDDPVD

Secondary structure (DSSP, 8-state):
-EEEEETTTTEEEEE--SS-----TTT-GGG-------TT------TT---------SSS------------TT----TTSSS-TTSS----TT-

pLDDT: mean 83.56, std 11.87, range [53.03, 97.12]